Protein AF-A0A8I1PPG8-F1 (afdb_monomer_lite)

Sequence (65 aa):
MASMVVALYSGMGMTAADPHQLNLPEPQTIIARQIYDQHTLALWVCLVIFIVVFGAMFYSVLKHR

Foldseek 3Di:
DVVVVVVVVPPPDDDDDDPPPPADPDDPDPVVVVVRVVVVVVVVVVVVVVCVVVVVVVVVVVVVD

Structure (mmCIF, N/CA/C/O backbone):
data_AF-A0A8I1PPG8-F1
#
_entry.id   AF-A0A8I1PPG8-F1
#
loop_
_atom_site.group_PDB
_atom_site.id
_atom_site.type_symbol
_atom_site.label_atom_id
_atom_site.label_alt_id
_atom_site.label_comp_id
_atom_site.label_asym_id
_atom_site.label_entity_id
_atom_site.label_seq_id
_atom_site.pdbx_PDB_ins_code
_atom_site.Cartn_x
_atom_site.Cartn_y
_atom_site.Cartn_z
_atom_site.occupancy
_atom_site.B_iso_or_equiv
_ato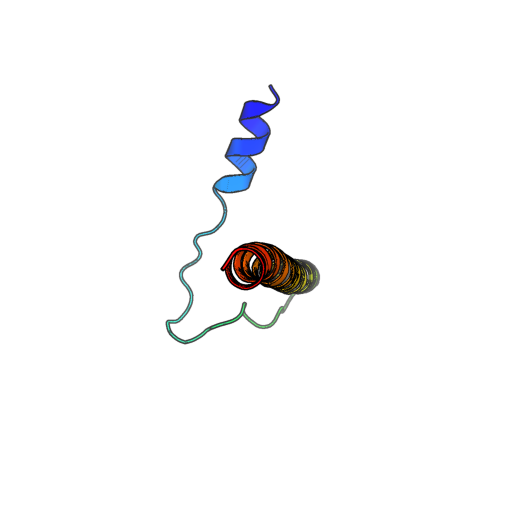m_site.auth_seq_id
_atom_site.auth_comp_id
_atom_site.auth_asym_id
_atom_site.auth_atom_id
_atom_site.pdbx_PDB_model_num
ATOM 1 N N . MET A 1 1 ? -20.650 19.608 -10.439 1.00 58.34 1 MET A N 1
ATOM 2 C CA . MET A 1 1 ? -21.199 18.677 -9.424 1.00 58.34 1 MET A CA 1
ATOM 3 C C . MET A 1 1 ? -20.283 17.472 -9.176 1.00 58.34 1 MET A C 1
ATOM 5 O O . MET A 1 1 ? -20.056 17.158 -8.020 1.00 58.34 1 MET A O 1
ATOM 9 N N . ALA A 1 2 ? -19.684 16.858 -10.210 1.00 57.16 2 ALA A N 1
ATOM 10 C CA . ALA A 1 2 ? -18.760 15.719 -10.063 1.00 57.16 2 ALA A CA 1
ATOM 11 C C . ALA A 1 2 ? -17.452 16.029 -9.296 1.00 57.16 2 ALA A C 1
ATOM 13 O O . ALA A 1 2 ? -16.997 15.213 -8.501 1.00 57.16 2 ALA A O 1
ATOM 14 N N . SER A 1 3 ? -16.878 17.227 -9.459 1.00 59.97 3 SER A N 1
ATOM 15 C CA . SER A 1 3 ? -15.605 17.597 -8.813 1.00 59.97 3 SER A CA 1
ATOM 16 C C . SER A 1 3 ? -15.696 17.759 -7.290 1.00 59.97 3 SER A C 1
ATOM 18 O O . SER A 1 3 ? -14.695 17.609 -6.599 1.00 59.97 3 SER A O 1
ATOM 20 N N . MET A 1 4 ? -16.893 18.026 -6.756 1.00 61.38 4 MET A N 1
ATOM 21 C CA . MET A 1 4 ? -17.108 18.156 -5.310 1.00 61.38 4 MET A CA 1
ATOM 22 C C . MET A 1 4 ? -17.085 16.783 -4.619 1.00 61.38 4 MET A C 1
ATOM 24 O O . MET A 1 4 ? -16.561 16.660 -3.520 1.00 61.38 4 MET A O 1
ATOM 28 N N . VAL A 1 5 ? -17.558 15.733 -5.304 1.00 61.72 5 VAL A N 1
ATOM 29 C CA . VAL A 1 5 ? -17.591 14.350 -4.791 1.00 61.72 5 VAL A CA 1
ATOM 30 C C . VAL A 1 5 ? -16.181 13.765 -4.640 1.00 61.72 5 VAL A C 1
ATOM 32 O O . VAL A 1 5 ? -15.901 13.100 -3.647 1.00 61.72 5 VAL A O 1
ATOM 35 N N . VAL A 1 6 ? -15.274 14.055 -5.579 1.00 61.81 6 VAL A N 1
ATOM 36 C CA . VAL A 1 6 ? -13.884 13.561 -5.536 1.00 61.81 6 VAL A CA 1
ATOM 37 C C . VAL A 1 6 ? -13.093 14.201 -4.387 1.00 61.81 6 VAL A C 1
ATOM 39 O O . VAL A 1 6 ? -12.369 13.504 -3.685 1.00 61.81 6 VAL A O 1
ATOM 42 N N . ALA A 1 7 ? -13.280 15.501 -4.136 1.00 62.75 7 ALA A N 1
ATOM 43 C CA . ALA A 1 7 ? -12.572 16.219 -3.073 1.00 62.75 7 ALA A CA 1
ATOM 44 C C . ALA A 1 7 ? -12.978 15.771 -1.654 1.00 62.75 7 ALA A C 1
ATOM 46 O O . ALA A 1 7 ? -12.140 15.727 -0.756 1.00 62.75 7 ALA A O 1
ATOM 47 N N . LEU A 1 8 ? -14.248 15.398 -1.457 1.00 62.25 8 LEU A N 1
ATOM 48 C CA . LEU A 1 8 ? -14.763 14.891 -0.179 1.00 62.25 8 LEU A CA 1
ATOM 49 C C . LEU A 1 8 ? -14.225 13.492 0.169 1.00 62.25 8 LEU A C 1
ATOM 51 O O . LEU A 1 8 ? -14.050 13.189 1.347 1.00 62.25 8 LEU A O 1
ATOM 55 N N . TYR A 1 9 ? -13.918 12.660 -0.831 1.00 59.75 9 TYR A N 1
ATOM 56 C CA . TYR A 1 9 ? -13.350 11.326 -0.610 1.00 59.75 9 TYR A CA 1
ATOM 57 C C . TYR A 1 9 ? -11.870 11.370 -0.185 1.00 59.75 9 TYR A C 1
ATOM 59 O O . TYR A 1 9 ? -11.406 10.500 0.545 1.00 59.75 9 TYR A O 1
ATOM 67 N N . SER A 1 10 ? -11.119 12.396 -0.596 1.00 60.03 10 SER A N 1
ATOM 68 C CA . SER A 1 10 ? -9.665 12.469 -0.380 1.00 60.03 10 SER A CA 1
ATOM 69 C C . SER A 1 10 ? -9.225 12.989 0.997 1.00 60.03 10 SER A C 1
ATOM 71 O O . SER A 1 10 ? -8.038 12.930 1.303 1.00 60.03 10 SER A O 1
ATOM 73 N N . GLY A 1 11 ? -10.136 13.517 1.823 1.00 63.50 11 GLY A N 1
ATOM 74 C CA . GLY A 1 11 ? -9.780 14.245 3.052 1.00 63.50 11 GLY A CA 1
ATOM 75 C C . GLY A 1 11 ? -9.837 13.457 4.368 1.00 63.50 11 GLY A C 1
ATOM 76 O O . GLY A 1 11 ? -9.432 13.985 5.400 1.00 63.50 11 GLY A O 1
ATOM 77 N N . MET A 1 12 ? -10.343 12.222 4.376 1.00 60.31 12 MET A N 1
ATOM 78 C CA . MET A 1 12 ? -10.683 11.509 5.617 1.00 60.31 12 MET A CA 1
ATOM 79 C C . MET A 1 12 ? -9.646 10.423 5.951 1.00 60.31 12 MET A C 1
ATOM 81 O O . MET A 1 12 ? -9.930 9.237 5.833 1.00 60.31 12 MET A O 1
ATOM 85 N N . GLY A 1 13 ? -8.414 10.803 6.300 1.00 60.09 13 GLY A N 1
ATOM 86 C CA . GLY A 1 13 ? -7.326 9.818 6.418 1.00 60.09 13 GLY A CA 1
ATOM 87 C C . GLY A 1 13 ? -6.207 10.133 7.403 1.00 60.09 13 GLY A C 1
ATOM 88 O O . GLY A 1 13 ? -5.104 9.632 7.220 1.00 60.09 13 GLY A O 1
ATOM 89 N N . MET A 1 14 ? -6.439 10.955 8.428 1.00 59.41 14 MET A N 1
ATOM 90 C CA . MET A 1 14 ? -5.422 11.211 9.454 1.00 59.41 14 MET A CA 1
ATOM 91 C C . MET A 1 14 ? -5.959 10.902 10.848 1.00 59.41 14 MET A C 1
ATOM 93 O O . MET A 1 14 ? -6.500 11.764 11.534 1.00 59.41 14 MET A O 1
ATOM 97 N N . THR A 1 15 ? -5.782 9.651 11.269 1.00 56.16 15 THR A N 1
ATOM 98 C CA . THR A 1 15 ? -5.864 9.245 12.675 1.00 56.16 15 THR A CA 1
ATOM 99 C C . THR A 1 15 ? -4.456 8.901 13.141 1.00 56.16 15 THR A C 1
ATOM 101 O O . THR A 1 15 ? -3.837 7.982 12.608 1.00 56.16 15 THR A O 1
ATOM 104 N N . ALA A 1 16 ? -3.937 9.672 14.096 1.00 59.00 16 ALA A N 1
ATOM 105 C CA . ALA A 1 16 ? -2.647 9.432 14.727 1.00 59.00 16 ALA A CA 1
ATOM 106 C C . ALA A 1 16 ? -2.645 8.046 15.393 1.00 59.00 16 ALA A C 1
ATOM 108 O O . ALA A 1 16 ? -3.420 7.809 16.318 1.00 59.00 16 ALA A O 1
ATOM 109 N N . ALA A 1 17 ? -1.809 7.138 14.891 1.00 58.78 17 ALA A N 1
ATOM 110 C CA . ALA A 1 17 ? -1.612 5.801 15.437 1.00 58.78 17 ALA A CA 1
ATOM 111 C C . ALA A 1 17 ? -0.198 5.675 16.016 1.00 58.78 17 ALA A C 1
ATOM 113 O O . ALA A 1 17 ? 0.725 6.366 15.574 1.00 58.78 17 ALA A O 1
ATOM 114 N N . ASP A 1 18 ? -0.063 4.806 17.018 1.00 59.34 18 ASP A N 1
ATOM 115 C CA . ASP A 1 18 ? 1.179 4.493 17.720 1.00 59.34 18 ASP A CA 1
ATOM 116 C C . ASP A 1 18 ? 2.361 4.272 16.757 1.00 59.34 18 ASP A C 1
ATOM 118 O O . ASP A 1 18 ? 2.200 3.624 15.718 1.00 59.34 18 ASP A O 1
ATOM 122 N N . PRO A 1 19 ? 3.580 4.727 17.105 1.00 62.88 19 PRO A N 1
ATOM 123 C CA . PRO A 1 19 ? 4.729 4.759 16.193 1.00 62.88 19 PRO A CA 1
ATOM 124 C C . PRO A 1 19 ? 5.198 3.382 15.689 1.00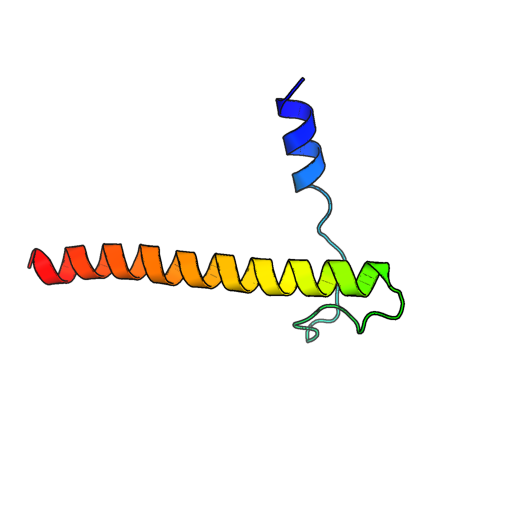 62.88 19 PRO A C 1
ATOM 126 O O . PRO A 1 19 ? 6.044 3.317 14.801 1.00 62.88 19 PRO A O 1
ATOM 129 N N . HIS A 1 20 ? 4.660 2.286 16.232 1.00 67.56 20 HIS A N 1
ATOM 130 C CA . HIS A 1 20 ? 4.995 0.912 15.852 1.00 67.56 20 HIS A CA 1
ATOM 131 C C . HIS A 1 20 ? 3.799 0.091 15.339 1.00 67.56 20 HIS A C 1
ATOM 133 O O . HIS A 1 20 ? 3.937 -1.104 15.058 1.00 67.56 20 HIS A O 1
ATOM 139 N N . GLN A 1 21 ? 2.622 0.709 15.215 1.00 62.06 21 GLN A N 1
ATOM 140 C CA . GLN A 1 21 ? 1.404 0.048 14.766 1.00 62.06 21 GLN A CA 1
ATOM 141 C C . GLN A 1 21 ? 1.329 0.114 13.235 1.00 62.06 21 GLN A C 1
ATOM 143 O O . GLN A 1 21 ? 0.734 1.004 12.641 1.00 62.06 21 GLN A O 1
ATOM 148 N N . LEU A 1 22 ? 1.984 -0.847 12.579 1.00 63.69 22 LEU A N 1
ATOM 149 C CA . LEU A 1 22 ? 2.046 -0.944 11.112 1.00 63.69 22 LEU A CA 1
ATOM 150 C C . LEU A 1 22 ? 0.714 -1.383 10.469 1.00 63.69 22 LEU A C 1
ATOM 152 O O . LEU A 1 22 ? 0.640 -1.553 9.254 1.00 63.69 22 LEU A O 1
ATOM 156 N N . ASN A 1 23 ? -0.324 -1.609 11.277 1.00 66.00 23 ASN A N 1
ATOM 157 C CA . ASN A 1 23 ? -1.629 -2.099 10.854 1.00 66.00 23 ASN A CA 1
ATOM 158 C C . ASN A 1 23 ? -2.747 -1.460 11.697 1.00 66.00 23 ASN A C 1
ATOM 160 O O . ASN A 1 23 ? -2.485 -0.961 12.791 1.00 66.00 23 ASN A O 1
ATOM 164 N N . LEU A 1 24 ? -3.989 -1.475 11.208 1.00 66.81 24 LEU A N 1
ATOM 165 C CA . LEU A 1 24 ? -5.133 -0.952 11.955 1.00 66.81 24 LEU A CA 1
ATOM 166 C C . LEU A 1 24 ? -5.377 -1.786 13.238 1.00 66.81 24 LEU A C 1
ATOM 168 O O . LEU A 1 24 ? -5.099 -2.989 13.239 1.00 66.81 24 LEU A O 1
ATOM 172 N N . PRO A 1 25 ? -5.904 -1.181 14.324 1.00 68.69 25 PRO A N 1
ATOM 173 C CA . PRO A 1 25 ? -6.277 -1.895 15.547 1.00 68.69 25 PRO A CA 1
ATOM 174 C C . PRO A 1 25 ? -7.215 -3.075 15.268 1.00 68.69 25 PRO A C 1
ATOM 176 O O . PRO A 1 25 ? -8.037 -3.009 14.350 1.00 68.69 25 PRO A O 1
ATOM 179 N N . GLU A 1 26 ? -7.120 -4.137 16.076 1.00 68.31 26 GLU A N 1
ATOM 180 C CA . GLU A 1 26 ? -7.954 -5.329 15.900 1.00 68.31 26 GLU A CA 1
ATOM 181 C C . GLU A 1 26 ? -9.450 -4.949 15.902 1.00 68.31 26 GLU A C 1
ATOM 183 O O . GLU A 1 26 ? -9.918 -4.283 16.835 1.00 68.31 26 GLU A O 1
ATOM 188 N N . PRO A 1 27 ? -10.211 -5.310 14.851 1.00 62.59 27 PRO A N 1
ATOM 189 C CA . PRO A 1 27 ? -11.567 -4.817 14.673 1.00 62.59 27 PRO A CA 1
ATOM 190 C C . PRO A 1 27 ? -12.517 -5.408 15.721 1.00 62.59 27 PRO A C 1
ATOM 192 O O . PRO A 1 27 ? -12.921 -6.562 15.632 1.00 62.59 27 PRO A O 1
ATOM 195 N N . GLN A 1 28 ? -12.938 -4.573 16.675 1.00 66.25 28 GLN A N 1
ATOM 196 C CA . GLN A 1 28 ? -13.932 -4.905 17.711 1.00 66.25 28 GLN A CA 1
ATOM 197 C C . GLN A 1 28 ? -15.388 -4.798 17.206 1.00 66.25 28 GLN A C 1
ATOM 199 O O . GLN A 1 28 ? -16.335 -5.051 17.948 1.00 66.25 28 GLN A O 1
ATOM 204 N N . THR A 1 29 ? -15.591 -4.387 15.945 1.00 76.50 29 THR A N 1
ATOM 205 C CA . THR A 1 29 ? -16.914 -4.205 15.327 1.00 76.50 29 THR A CA 1
ATOM 206 C C . THR A 1 29 ? -16.956 -4.743 13.895 1.00 76.50 29 THR A C 1
ATOM 208 O O . THR A 1 29 ? -15.940 -4.842 13.204 1.00 76.50 29 THR A O 1
ATOM 211 N N . ILE A 1 30 ? -18.164 -5.067 13.424 1.00 73.50 30 ILE A N 1
ATOM 212 C CA . ILE A 1 30 ? -18.397 -5.699 12.113 1.00 73.50 30 ILE A CA 1
ATOM 213 C C . ILE A 1 30 ? -17.993 -4.766 10.956 1.00 73.50 30 ILE A C 1
ATOM 215 O O . ILE A 1 30 ? -17.440 -5.210 9.953 1.00 73.50 30 ILE A O 1
ATOM 219 N N . ILE A 1 31 ? -18.194 -3.457 11.132 1.00 76.69 31 ILE A N 1
ATOM 220 C CA . ILE A 1 31 ? -17.823 -2.423 10.155 1.00 76.69 31 ILE A CA 1
ATOM 221 C C . ILE A 1 31 ? -16.296 -2.267 10.086 1.00 76.69 31 ILE A C 1
ATOM 223 O O . ILE A 1 31 ? -15.729 -2.194 8.997 1.00 76.69 31 ILE A O 1
ATOM 227 N N . ALA A 1 32 ? -15.607 -2.290 11.232 1.00 73.44 32 ALA A N 1
ATOM 228 C CA . ALA A 1 32 ? -14.146 -2.215 11.2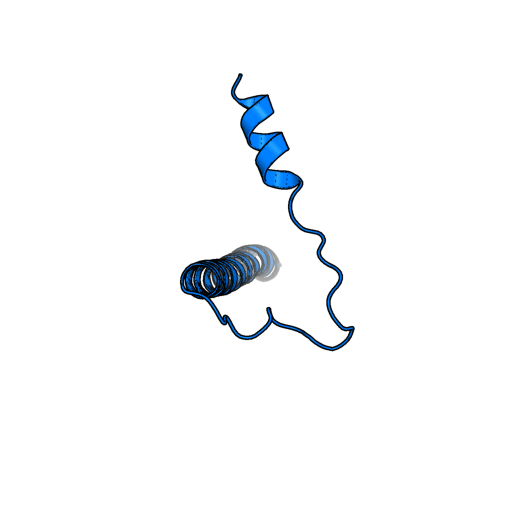68 1.00 73.44 32 ALA A CA 1
ATOM 229 C C . ALA A 1 32 ? -13.490 -3.406 10.545 1.00 73.44 32 ALA A C 1
ATOM 231 O O . ALA A 1 32 ? -12.462 -3.239 9.891 1.00 73.44 32 ALA A O 1
ATOM 232 N N . ARG A 1 33 ? -14.112 -4.594 10.590 1.00 76.38 33 ARG A N 1
ATOM 233 C CA . ARG A 1 33 ? -13.630 -5.780 9.865 1.00 76.38 33 ARG A CA 1
ATOM 234 C C . ARG A 1 33 ? -13.699 -5.604 8.346 1.00 76.38 33 ARG A C 1
ATOM 236 O O . ARG A 1 33 ? -12.769 -6.011 7.657 1.00 76.38 33 ARG A O 1
ATOM 243 N N . GLN A 1 34 ? -14.764 -4.983 7.837 1.00 80.00 34 GLN A N 1
ATOM 244 C CA . GLN A 1 34 ? -14.901 -4.691 6.406 1.00 80.00 34 GLN A CA 1
ATOM 245 C C . GLN A 1 34 ? -13.845 -3.687 5.938 1.00 80.00 34 GLN A C 1
ATOM 247 O O . GLN A 1 34 ? -13.205 -3.901 4.915 1.00 80.00 34 GLN A O 1
ATOM 252 N N . ILE A 1 35 ? -13.614 -2.623 6.710 1.00 82.56 35 ILE A N 1
ATOM 253 C CA . ILE A 1 35 ? -12.608 -1.602 6.382 1.00 82.56 35 ILE A CA 1
ATOM 254 C C . ILE A 1 35 ? -11.197 -2.203 6.390 1.00 82.56 35 ILE A C 1
ATOM 256 O O . ILE A 1 35 ? -10.415 -1.934 5.480 1.00 82.56 35 ILE A O 1
ATOM 260 N N . TYR A 1 36 ? -10.883 -3.051 7.373 1.00 82.00 36 TYR A N 1
ATOM 261 C CA . TYR A 1 36 ? -9.594 -3.741 7.463 1.00 82.00 36 TYR A CA 1
ATOM 262 C C . TYR A 1 36 ? -9.312 -4.614 6.228 1.00 82.00 36 TYR A C 1
ATOM 264 O O . TYR A 1 36 ? -8.206 -4.594 5.681 1.00 82.00 36 TYR A O 1
ATOM 272 N N . ASP A 1 37 ? -10.319 -5.355 5.761 1.00 80.56 37 ASP A N 1
ATOM 273 C CA . ASP A 1 37 ? -10.210 -6.212 4.578 1.00 80.56 37 ASP A CA 1
ATOM 274 C C . ASP A 1 37 ? -10.012 -5.386 3.298 1.00 80.56 37 ASP A C 1
ATOM 276 O O . ASP A 1 37 ? -9.059 -5.605 2.551 1.00 80.56 37 ASP A O 1
ATOM 280 N N . GLN A 1 38 ? -10.827 -4.346 3.102 1.00 87.50 38 GLN A N 1
ATOM 281 C CA . GLN A 1 38 ? -10.698 -3.440 1.957 1.00 87.50 38 GLN A CA 1
ATOM 282 C C . GLN A 1 38 ? -9.339 -2.729 1.924 1.00 87.50 38 GLN A C 1
ATOM 284 O O . GLN A 1 38 ? -8.727 -2.625 0.862 1.00 87.50 38 GLN A O 1
ATOM 289 N N . HIS A 1 39 ? -8.837 -2.278 3.077 1.00 85.56 39 HIS A N 1
ATOM 290 C CA . HIS A 1 39 ? -7.526 -1.637 3.184 1.00 85.56 39 HIS A CA 1
ATOM 291 C C . HIS A 1 39 ? -6.391 -2.605 2.829 1.00 85.56 39 HIS A C 1
ATOM 293 O O . HIS A 1 39 ? -5.492 -2.261 2.063 1.00 85.56 39 HIS A O 1
ATOM 299 N N . THR A 1 40 ? -6.452 -3.838 3.337 1.00 85.56 40 THR A N 1
ATOM 300 C CA . THR A 1 40 ? -5.453 -4.876 3.040 1.00 85.56 40 THR A CA 1
ATOM 301 C C . THR A 1 40 ? -5.439 -5.226 1.553 1.00 85.56 40 THR A C 1
ATOM 303 O O . THR A 1 40 ? -4.369 -5.325 0.949 1.00 85.56 40 THR A O 1
ATOM 306 N N . LEU A 1 41 ? -6.619 -5.350 0.941 1.00 90.06 41 LEU A N 1
ATOM 307 C CA . LEU A 1 41 ? -6.755 -5.584 -0.494 1.00 90.06 41 LEU A CA 1
ATOM 308 C C . LEU A 1 41 ? -6.224 -4.405 -1.315 1.00 90.06 41 LEU A C 1
ATOM 310 O O . LEU A 1 41 ? -5.484 -4.620 -2.272 1.00 90.06 41 LEU A O 1
ATOM 314 N N . ALA A 1 42 ? -6.533 -3.167 -0.927 1.00 89.81 42 ALA A N 1
ATOM 315 C CA . ALA A 1 42 ? -6.044 -1.973 -1.610 1.00 89.81 42 ALA A CA 1
ATOM 316 C C . ALA A 1 42 ? -4.512 -1.868 -1.568 1.00 89.81 42 ALA A C 1
ATOM 318 O O . ALA A 1 42 ? -3.892 -1.613 -2.601 1.00 89.81 42 ALA A O 1
ATOM 319 N N . LEU A 1 43 ? -3.884 -2.129 -0.415 1.00 89.94 43 LEU A N 1
ATOM 320 C CA . LEU A 1 43 ? -2.421 -2.171 -0.306 1.00 89.94 43 LEU A CA 1
ATOM 321 C C . LEU A 1 43 ? -1.809 -3.232 -1.229 1.00 89.94 43 LEU A C 1
ATOM 323 O O . LEU A 1 43 ? -0.817 -2.956 -1.906 1.00 89.94 43 LEU A O 1
ATOM 327 N N . TRP A 1 44 ? -2.421 -4.415 -1.307 1.00 93.50 44 TRP A N 1
ATOM 328 C CA . TRP A 1 44 ? -1.986 -5.475 -2.217 1.00 93.50 44 TRP A CA 1
ATOM 329 C C . TRP A 1 44 ? -2.103 -5.068 -3.688 1.00 93.50 44 TRP A C 1
ATOM 331 O O . TRP A 1 44 ? -1.164 -5.268 -4.458 1.00 93.50 44 TRP A O 1
ATOM 341 N N . VAL A 1 45 ? -3.219 -4.452 -4.081 1.00 94.50 45 VAL A N 1
ATOM 342 C CA . VAL A 1 45 ? -3.432 -3.970 -5.454 1.00 94.50 45 VAL A CA 1
ATOM 343 C C . VAL A 1 45 ? -2.404 -2.902 -5.822 1.00 94.50 45 VAL A C 1
ATOM 345 O O . VAL A 1 45 ? -1.774 -3.004 -6.876 1.00 94.50 45 VAL A O 1
ATOM 348 N N . CYS A 1 46 ? -2.179 -1.919 -4.947 1.00 93.00 46 CYS A N 1
ATOM 349 C CA . CYS A 1 46 ? -1.177 -0.871 -5.141 1.00 93.00 46 CYS A CA 1
ATOM 350 C C . CYS A 1 46 ? 0.241 -1.443 -5.299 1.00 93.00 46 CYS A C 1
ATOM 352 O O . CYS A 1 46 ? 0.992 -0.993 -6.162 1.00 93.00 46 CYS A O 1
ATOM 354 N N . LEU A 1 47 ? 0.603 -2.462 -4.516 1.00 93.62 47 LEU A N 1
ATOM 355 C CA . LEU A 1 47 ? 1.899 -3.135 -4.615 1.00 93.62 47 LEU A CA 1
ATOM 356 C C . LEU A 1 47 ? 2.058 -3.881 -5.948 1.00 93.62 47 LEU A C 1
ATOM 358 O O . LEU A 1 47 ? 3.099 -3.768 -6.596 1.00 93.62 47 LEU A O 1
ATOM 362 N N . VAL A 1 48 ? 1.019 -4.594 -6.394 1.00 96.00 48 VAL A N 1
ATOM 363 C CA . VAL A 1 48 ? 1.034 -5.331 -7.668 1.00 96.00 48 VAL A CA 1
ATOM 364 C C . VAL A 1 48 ? 1.246 -4.385 -8.845 1.00 96.00 48 VAL A C 1
ATOM 366 O O . VAL A 1 48 ? 2.130 -4.630 -9.666 1.00 96.00 48 VAL A O 1
ATOM 369 N N . ILE A 1 49 ? 0.500 -3.278 -8.922 1.00 95.25 49 ILE A N 1
ATOM 370 C CA . ILE A 1 49 ? 0.674 -2.316 -10.022 1.00 95.25 49 ILE A CA 1
ATOM 371 C C . ILE A 1 49 ? 2.058 -1.661 -9.995 1.00 95.25 49 ILE A C 1
ATOM 373 O O . ILE A 1 49 ? 2.630 -1.416 -11.054 1.00 95.25 49 ILE A O 1
ATOM 377 N N . PHE A 1 50 ? 2.632 -1.430 -8.811 1.00 94.12 50 PHE A N 1
ATOM 378 C CA . PHE A 1 50 ? 3.975 -0.870 -8.673 1.00 94.12 50 PHE A CA 1
ATOM 379 C C . PHE A 1 50 ? 5.016 -1.785 -9.313 1.00 94.12 50 PHE A C 1
ATOM 381 O O . PHE A 1 50 ? 5.828 -1.333 -10.118 1.00 94.12 50 PHE A O 1
ATOM 388 N N . ILE A 1 51 ? 4.939 -3.085 -9.013 1.00 95.44 51 ILE A N 1
ATOM 389 C CA . ILE A 1 51 ? 5.816 -4.107 -9.592 1.00 95.44 51 ILE A CA 1
ATOM 390 C C . ILE A 1 51 ? 5.621 -4.190 -11.106 1.00 95.44 51 ILE A C 1
ATOM 392 O O . ILE A 1 51 ? 6.604 -4.254 -11.841 1.00 95.44 51 ILE A O 1
ATOM 396 N N . VAL A 1 52 ? 4.377 -4.155 -11.588 1.00 95.12 52 VAL A N 1
ATOM 397 C CA . VAL A 1 52 ? 4.075 -4.221 -13.026 1.00 95.12 52 VAL A CA 1
ATOM 398 C C . VAL A 1 52 ? 4.682 -3.034 -13.773 1.00 95.12 52 VAL A C 1
ATOM 400 O O . VAL A 1 52 ? 5.361 -3.226 -14.780 1.00 95.12 52 VAL A O 1
ATOM 403 N N . VAL A 1 53 ? 4.479 -1.812 -13.278 1.00 94.38 53 VAL A N 1
ATOM 404 C CA . VAL A 1 53 ? 4.965 -0.591 -13.935 1.00 94.38 53 VAL A CA 1
ATOM 405 C C . VAL A 1 53 ? 6.490 -0.503 -13.879 1.00 94.38 53 VAL A C 1
ATOM 407 O O . VAL A 1 53 ? 7.122 -0.274 -14.912 1.00 94.38 53 VAL A O 1
ATOM 410 N N . PHE A 1 54 ? 7.104 -0.747 -12.715 1.00 90.31 54 PHE A N 1
ATOM 411 C CA . PHE A 1 54 ? 8.567 -0.782 -12.601 1.00 90.31 54 PHE A CA 1
ATOM 412 C C . PHE A 1 54 ? 9.178 -1.899 -13.447 1.00 90.31 54 PHE A C 1
ATOM 414 O O . PHE A 1 54 ? 10.191 -1.678 -14.107 1.00 90.31 54 PHE A O 1
ATOM 421 N N . GLY A 1 55 ? 8.553 -3.076 -13.479 1.00 90.25 55 GLY A N 1
ATOM 422 C CA . GLY A 1 55 ? 8.984 -4.199 -14.306 1.00 90.25 55 GLY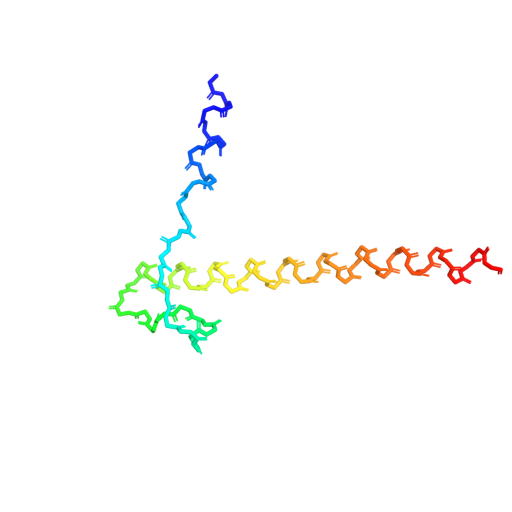 A CA 1
ATOM 423 C C . GLY A 1 55 ? 8.934 -3.868 -15.796 1.00 90.25 55 GLY A C 1
ATOM 424 O O . GLY A 1 55 ? 9.902 -4.119 -16.511 1.00 90.25 55 GLY A O 1
ATOM 425 N N . ALA A 1 56 ? 7.855 -3.236 -16.262 1.00 88.62 56 ALA A N 1
ATOM 426 C CA . ALA A 1 56 ? 7.721 -2.797 -17.650 1.00 88.62 56 ALA A CA 1
ATOM 427 C C . ALA A 1 5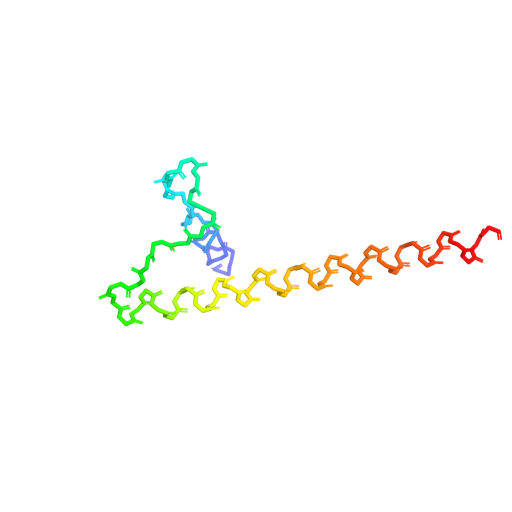6 ? 8.768 -1.734 -18.032 1.00 88.62 56 ALA A C 1
ATOM 429 O O . ALA A 1 56 ? 9.356 -1.789 -19.119 1.00 88.62 56 ALA A O 1
ATOM 430 N N . MET A 1 57 ? 9.049 -0.787 -17.131 1.00 85.44 57 MET A N 1
ATOM 431 C CA . MET A 1 57 ? 10.081 0.228 -17.350 1.00 85.44 57 MET A CA 1
ATOM 432 C C . MET A 1 57 ? 11.485 -0.396 -17.373 1.00 85.44 57 MET A C 1
ATOM 434 O O . MET A 1 57 ? 12.277 -0.104 -18.267 1.00 85.44 57 MET A O 1
ATOM 438 N N . PHE A 1 58 ? 11.783 -1.306 -16.443 1.00 86.56 58 PHE A N 1
ATOM 439 C CA . PHE A 1 58 ? 13.060 -2.017 -16.385 1.00 86.56 58 PHE A CA 1
ATOM 440 C C . PHE A 1 58 ? 13.273 -2.927 -17.604 1.00 86.56 58 PHE A C 1
ATOM 442 O O . PHE A 1 58 ? 14.367 -2.958 -18.168 1.00 86.56 58 PHE A O 1
ATOM 449 N N . TYR A 1 59 ? 12.214 -3.597 -18.075 1.00 83.38 59 TYR A N 1
ATOM 450 C CA . TYR A 1 59 ? 12.233 -4.370 -19.319 1.00 83.38 59 TYR A CA 1
ATOM 451 C C . TYR A 1 59 ? 12.642 -3.499 -20.511 1.00 83.38 59 TYR A C 1
ATOM 453 O O . TYR A 1 59 ? 13.496 -3.897 -2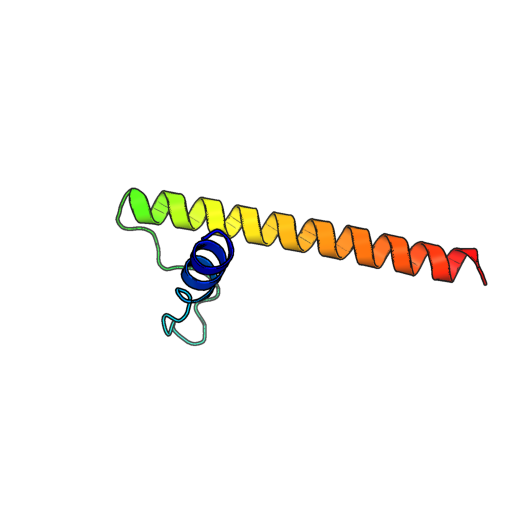1.304 1.00 83.38 59 TYR A O 1
ATOM 461 N N . SER A 1 60 ? 12.090 -2.284 -20.608 1.00 78.31 60 SER A N 1
ATOM 462 C CA . SER A 1 60 ? 12.437 -1.348 -21.683 1.00 78.31 60 SER A CA 1
ATOM 463 C C . SER A 1 60 ? 13.918 -0.962 -21.669 1.00 78.31 60 SER A C 1
ATOM 465 O O . SER A 1 60 ? 14.526 -0.901 -22.736 1.00 78.31 60 SER A O 1
ATOM 467 N N . VAL A 1 61 ? 14.512 -0.764 -20.486 1.00 79.69 61 VAL A N 1
ATOM 468 C CA . VAL A 1 61 ? 15.927 -0.379 -20.332 1.00 79.69 61 VAL A CA 1
ATOM 469 C C . VAL A 1 61 ? 16.881 -1.530 -20.659 1.00 79.69 61 VAL A C 1
ATOM 471 O O . VAL A 1 61 ? 17.887 -1.304 -21.327 1.00 79.69 61 VAL A O 1
ATOM 474 N N . LEU A 1 62 ? 16.575 -2.762 -20.239 1.00 79.00 62 LEU A N 1
ATOM 475 C CA . LEU A 1 62 ? 17.408 -3.926 -20.567 1.00 79.00 62 LEU A CA 1
ATOM 476 C C . LEU A 1 62 ? 17.339 -4.306 -22.049 1.00 79.00 62 LEU A C 1
ATOM 478 O O . LEU A 1 62 ? 18.319 -4.795 -22.600 1.00 79.00 62 LEU A O 1
ATOM 482 N N . LYS A 1 63 ? 16.185 -4.106 -22.692 1.00 73.69 63 LYS A N 1
ATOM 483 C CA . LYS A 1 63 ? 15.963 -4.493 -24.091 1.00 73.69 63 LYS A CA 1
ATOM 484 C C . LYS A 1 63 ? 16.534 -3.493 -25.105 1.00 73.69 63 LYS A C 1
ATOM 486 O O . LYS A 1 63 ? 16.826 -3.906 -26.222 1.00 73.69 63 LYS A O 1
ATOM 491 N N . HIS A 1 64 ? 16.667 -2.216 -24.740 1.00 70.56 64 HIS A N 1
ATOM 492 C CA . HIS A 1 64 ? 17.158 -1.146 -25.627 1.00 70.56 64 HIS A CA 1
ATOM 493 C C . HIS A 1 64 ? 18.590 -0.686 -25.303 1.00 70.56 64 HIS A C 1
ATOM 495 O O . HIS A 1 64 ? 18.988 0.408 -25.706 1.00 70.56 64 HIS A O 1
ATOM 501 N N . ARG A 1 65 ? 19.354 -1.503 -24.569 1.00 59.50 65 ARG A N 1
ATOM 502 C CA . ARG A 1 65 ? 20.814 -1.395 -24.516 1.00 59.50 65 ARG A CA 1
ATOM 503 C C . ARG A 1 65 ? 21.443 -2.175 -25.658 1.00 59.50 65 ARG A C 1
ATOM 505 O O . ARG A 1 65 ? 21.094 -3.365 -25.808 1.00 59.50 65 ARG A O 1
#

Secondary structure (DSSP, 8-state):
-HHHHHHHHTT-------TT--SPPP--SHHHHHHHHHHHHHHHHHHHHHHHHHHHHHHHHHHT-

Radius of gyration: 17.9 Å; chains: 1; bounding box: 42×25×43 Å

pLDDT: mean 75.03, std 13.2, range [56.16, 96.0]